Protein AF-A0A0M3JJQ9-F1 (afdb_monomer_lite)

Sequence (90 aa):
MLRCITLVILRTGLHWAARRGHVNIVNLLLQAGFDPDLKAKDGKTAMDVALDQSVKELIQQFQKTSDLRFSSDNTTMLTLDANSSLSIGD

Structure (mmCIF, N/CA/C/O backbone):
data_AF-A0A0M3JJQ9-F1
#
_entry.id   AF-A0A0M3JJQ9-F1
#
loop_
_atom_site.group_PDB
_atom_site.id
_atom_site.type_symbol
_atom_site.label_atom_id
_atom_site.label_alt_id
_atom_site.label_comp_id
_atom_site.label_asym_id
_atom_site.label_entity_id
_atom_site.label_seq_id
_atom_site.pdbx_PDB_ins_code
_atom_site.Cartn_x
_atom_site.Cartn_y
_atom_site.Cartn_z
_atom_site.occupancy
_atom_site.B_iso_or_equiv
_atom_site.auth_seq_id
_atom_site.auth_comp_id
_atom_site.auth_asym_id
_atom_site.auth_atom_id
_atom_site.pdbx_PDB_model_num
ATOM 1 N N . MET A 1 1 ? -13.839 12.485 -18.443 1.00 46.41 1 MET A N 1
ATOM 2 C CA . MET A 1 1 ? -13.128 11.503 -19.298 1.00 46.41 1 MET A CA 1
ATOM 3 C C . MET A 1 1 ? -11.636 11.320 -18.977 1.00 46.41 1 MET A C 1
ATOM 5 O O . MET A 1 1 ? -11.109 10.268 -19.297 1.00 46.41 1 MET A O 1
ATOM 9 N N . LEU A 1 2 ? -10.954 12.244 -18.280 1.00 44.84 2 LEU A N 1
ATOM 10 C CA . LEU A 1 2 ? -9.534 12.092 -17.884 1.00 44.84 2 LEU A CA 1
ATOM 11 C C . LEU A 1 2 ? -9.265 11.077 -16.750 1.00 44.84 2 LEU A C 1
ATOM 13 O O . LEU A 1 2 ? -8.114 10.810 -16.428 1.00 44.84 2 LEU A O 1
ATOM 17 N N . ARG A 1 3 ? -10.304 10.484 -16.144 1.00 51.34 3 ARG A N 1
ATOM 18 C CA . ARG A 1 3 ? -10.151 9.600 -14.975 1.00 51.34 3 ARG A CA 1
ATOM 19 C C . ARG A 1 3 ? -9.740 8.164 -15.323 1.00 51.34 3 ARG A C 1
ATOM 21 O O . ARG A 1 3 ? -9.299 7.453 -14.436 1.00 51.34 3 ARG A O 1
ATOM 28 N N . CYS A 1 4 ? -9.848 7.737 -16.586 1.00 49.03 4 CYS A N 1
ATOM 29 C CA . CYS A 1 4 ? -9.633 6.336 -16.982 1.00 49.03 4 CYS A CA 1
ATOM 30 C C . CYS A 1 4 ? -8.206 6.036 -17.477 1.00 49.03 4 CYS A C 1
ATOM 32 O O . CYS A 1 4 ? -7.693 4.954 -17.206 1.00 49.03 4 CYS A O 1
ATOM 34 N N . ILE A 1 5 ? -7.535 6.986 -18.144 1.00 52.91 5 ILE A N 1
ATOM 35 C CA . ILE A 1 5 ? -6.154 6.790 -18.633 1.00 52.91 5 ILE A CA 1
ATOM 36 C C . ILE A 1 5 ? -5.155 6.779 -17.467 1.00 52.91 5 ILE A C 1
ATOM 38 O O . ILE A 1 5 ? -4.284 5.911 -17.413 1.00 52.91 5 ILE A O 1
ATOM 42 N N . THR A 1 6 ? -5.335 7.653 -16.471 1.00 55.56 6 THR A N 1
ATOM 43 C CA . THR A 1 6 ? -4.492 7.669 -15.263 1.00 55.56 6 THR A CA 1
ATOM 44 C C . THR A 1 6 ? -4.705 6.429 -14.383 1.00 55.56 6 THR A C 1
ATOM 46 O O . THR A 1 6 ? -3.816 6.023 -13.640 1.00 55.56 6 THR A O 1
ATOM 49 N N . LEU A 1 7 ? -5.865 5.775 -14.488 1.00 62.22 7 LEU A N 1
ATOM 50 C CA . LEU A 1 7 ? -6.233 4.639 -13.641 1.00 62.22 7 LEU A CA 1
ATOM 51 C C . LEU A 1 7 ? -5.430 3.374 -13.973 1.00 62.22 7 LEU A C 1
ATOM 53 O O . LEU A 1 7 ? -5.128 2.588 -13.079 1.00 62.22 7 LEU A O 1
ATOM 57 N N . VAL A 1 8 ? -5.040 3.191 -15.241 1.00 60.44 8 VAL A N 1
ATOM 58 C CA . VAL A 1 8 ? -4.215 2.047 -15.668 1.00 60.44 8 VAL A CA 1
ATOM 59 C C . VAL A 1 8 ? -2.782 2.186 -15.156 1.00 60.44 8 VAL A C 1
ATOM 61 O O . VAL A 1 8 ? -2.246 1.234 -14.593 1.00 60.44 8 VAL A O 1
ATOM 64 N N . ILE A 1 9 ? -2.177 3.370 -15.296 1.00 66.06 9 ILE A N 1
ATOM 65 C CA . ILE A 1 9 ? -0.799 3.611 -14.843 1.00 66.06 9 ILE A CA 1
ATOM 66 C C . ILE A 1 9 ? -0.684 3.587 -13.313 1.00 66.06 9 ILE A C 1
ATOM 68 O O . ILE A 1 9 ? 0.254 2.994 -12.783 1.00 66.06 9 ILE A O 1
ATOM 72 N N . LEU A 1 10 ? -1.660 4.154 -12.593 1.00 65.75 10 LEU A N 1
ATOM 73 C CA . LEU A 1 10 ? -1.642 4.203 -11.128 1.00 65.75 10 LEU A CA 1
ATOM 74 C C . LEU A 1 10 ? -1.942 2.843 -10.503 1.00 65.75 10 LEU A C 1
ATOM 76 O O . LEU A 1 10 ? -1.325 2.494 -9.501 1.00 65.75 10 LEU A O 1
ATOM 80 N N . ARG A 1 11 ? -2.790 2.022 -11.136 1.00 70.69 11 ARG A N 1
ATOM 81 C CA . ARG A 1 11 ? -2.994 0.632 -10.717 1.00 70.69 11 ARG A CA 1
ATOM 82 C C . ARG A 1 11 ? -1.696 -0.154 -10.769 1.00 70.69 11 ARG A C 1
ATOM 84 O O . ARG A 1 11 ? -1.318 -0.775 -9.782 1.00 70.69 11 ARG A O 1
ATOM 91 N N . THR A 1 12 ? -0.992 -0.108 -11.896 1.00 74.00 12 THR A N 1
ATOM 92 C CA . THR A 1 12 ? 0.321 -0.746 -12.014 1.00 74.00 12 THR A CA 1
ATOM 93 C C . THR A 1 12 ? 1.300 -0.158 -10.990 1.00 74.00 12 THR A C 1
ATOM 95 O O . THR A 1 12 ? 1.999 -0.920 -10.328 1.00 74.00 12 THR A O 1
ATOM 98 N N . GLY A 1 13 ? 1.285 1.161 -10.767 1.00 78.56 13 GLY A N 1
ATOM 99 C CA . GLY A 1 13 ? 2.081 1.830 -9.732 1.00 78.56 13 GLY A CA 1
ATOM 100 C C . GLY A 1 13 ? 1.845 1.296 -8.314 1.00 78.56 13 GLY A C 1
ATOM 101 O O . GLY A 1 13 ? 2.813 0.999 -7.616 1.00 78.56 13 GLY A O 1
ATOM 102 N N . LEU A 1 14 ? 0.585 1.088 -7.913 1.00 80.25 14 LEU A N 1
ATOM 103 C CA . LEU A 1 14 ? 0.229 0.538 -6.600 1.00 80.25 14 LEU A CA 1
ATOM 104 C C . LEU A 1 14 ? 0.771 -0.886 -6.413 1.00 80.25 14 LEU A C 1
ATOM 106 O O . LEU A 1 14 ? 1.309 -1.202 -5.358 1.00 80.25 14 LEU A O 1
ATOM 110 N N . HIS A 1 15 ? 0.711 -1.718 -7.457 1.00 81.94 15 HIS A N 1
ATOM 111 C CA . HIS A 1 15 ? 1.251 -3.082 -7.425 1.00 81.94 15 HIS A CA 1
ATOM 112 C C . HIS A 1 15 ? 2.776 -3.090 -7.271 1.00 81.94 15 HIS A C 1
ATOM 114 O O . HIS A 1 15 ? 3.319 -3.876 -6.497 1.00 81.94 15 HIS A O 1
ATOM 120 N N . TRP A 1 16 ? 3.483 -2.202 -7.977 1.00 83.06 16 TRP A N 1
ATOM 121 C CA . TRP A 1 16 ? 4.936 -2.072 -7.840 1.00 83.06 16 TRP A CA 1
ATOM 122 C C . TRP A 1 16 ? 5.346 -1.537 -6.470 1.00 83.06 16 TRP A C 1
ATOM 124 O O . TRP A 1 16 ? 6.300 -2.050 -5.886 1.00 83.06 16 TRP A O 1
ATOM 134 N N . ALA A 1 17 ? 4.630 -0.540 -5.949 1.00 84.69 17 ALA A N 1
ATOM 135 C CA . ALA A 1 17 ? 4.865 -0.005 -4.613 1.00 84.69 17 ALA A CA 1
ATOM 136 C C . ALA A 1 17 ? 4.620 -1.071 -3.538 1.00 84.69 17 ALA A C 1
ATOM 138 O O . ALA A 1 17 ? 5.439 -1.223 -2.633 1.00 84.69 17 ALA A O 1
ATOM 139 N N . ALA A 1 18 ? 3.553 -1.861 -3.690 1.00 84.88 18 ALA A N 1
ATOM 140 C CA . ALA A 1 18 ? 3.224 -2.944 -2.778 1.00 84.88 18 ALA A CA 1
ATOM 141 C C . ALA A 1 18 ? 4.248 -4.085 -2.820 1.00 84.88 18 ALA A C 1
ATOM 143 O O . ALA A 1 18 ? 4.700 -4.553 -1.778 1.00 84.88 18 ALA A O 1
ATOM 144 N N . ARG A 1 19 ? 4.694 -4.474 -4.020 1.00 83.31 19 ARG A N 1
ATOM 145 C CA . ARG A 1 19 ? 5.748 -5.481 -4.208 1.00 83.31 19 ARG A CA 1
ATOM 146 C C . ARG A 1 19 ? 7.094 -5.060 -3.612 1.00 83.31 19 ARG A C 1
ATOM 148 O O . ARG A 1 19 ? 7.875 -5.921 -3.225 1.00 83.31 19 ARG A O 1
ATOM 155 N N . ARG A 1 20 ? 7.388 -3.756 -3.588 1.00 85.38 20 ARG A N 1
ATOM 156 C CA . ARG A 1 20 ? 8.636 -3.191 -3.042 1.00 85.38 20 ARG A CA 1
ATOM 157 C C . ARG A 1 20 ? 8.557 -2.816 -1.557 1.00 85.38 20 ARG A C 1
ATOM 159 O O . ARG A 1 20 ? 9.551 -2.323 -1.032 1.00 85.38 20 ARG A O 1
ATOM 166 N N . GLY A 1 21 ? 7.398 -2.957 -0.914 1.00 82.81 21 GLY A N 1
ATOM 167 C CA . GLY A 1 21 ? 7.233 -2.568 0.490 1.00 82.81 21 GLY A CA 1
ATOM 168 C C . GLY A 1 21 ? 7.175 -1.064 0.735 1.00 82.81 21 GLY A C 1
ATOM 169 O O . GLY A 1 21 ? 7.417 -0.597 1.845 1.00 82.81 21 GLY A O 1
ATOM 170 N N . HIS A 1 22 ? 6.893 -0.258 -0.289 1.00 87.56 22 HIS A N 1
ATOM 171 C CA . HIS A 1 22 ? 6.908 1.199 -0.171 1.00 87.56 22 HIS A CA 1
ATOM 172 C C . HIS A 1 22 ? 5.600 1.732 0.421 1.00 87.56 22 HIS A C 1
ATOM 174 O O . HIS A 1 22 ? 4.775 2.320 -0.279 1.00 87.56 22 HIS A O 1
ATOM 180 N N . VAL A 1 23 ? 5.444 1.559 1.735 1.00 84.12 23 VAL A N 1
ATOM 181 C CA . VAL A 1 23 ? 4.258 1.953 2.516 1.00 84.12 23 VAL A CA 1
ATOM 182 C C . VAL A 1 23 ? 3.858 3.412 2.270 1.00 84.12 23 VAL A C 1
ATOM 184 O O . VAL A 1 23 ? 2.686 3.690 2.033 1.00 84.12 23 VAL A O 1
ATOM 187 N N . ASN A 1 24 ? 4.816 4.344 2.241 1.00 85.81 24 ASN A N 1
ATOM 188 C CA . ASN A 1 24 ? 4.529 5.768 2.029 1.00 85.81 24 ASN A CA 1
ATOM 189 C C . ASN A 1 24 ? 3.891 6.041 0.661 1.00 85.81 24 ASN A C 1
ATOM 191 O O . ASN A 1 24 ? 2.963 6.840 0.562 1.00 85.81 24 ASN A O 1
ATOM 195 N N . ILE A 1 25 ? 4.371 5.364 -0.386 1.00 84.38 25 ILE A N 1
ATOM 196 C CA . ILE A 1 25 ? 3.829 5.501 -1.742 1.00 84.38 25 ILE A CA 1
ATOM 197 C C . ILE A 1 25 ? 2.423 4.903 -1.783 1.00 84.38 25 ILE A C 1
ATOM 199 O O . ILE A 1 25 ? 1.500 5.545 -2.272 1.00 84.38 25 ILE A O 1
ATOM 203 N N . VAL A 1 26 ? 2.239 3.710 -1.211 1.00 83.06 26 VAL A N 1
ATOM 204 C CA . VAL A 1 26 ? 0.926 3.054 -1.119 1.00 83.06 26 VAL A CA 1
ATOM 205 C C . VAL A 1 26 ? -0.085 3.949 -0.390 1.00 83.06 26 VAL A C 1
ATOM 207 O O . VAL A 1 26 ? -1.192 4.136 -0.885 1.00 83.06 26 VAL A O 1
ATOM 210 N N . ASN A 1 27 ? 0.309 4.572 0.723 1.00 83.69 27 ASN A N 1
ATOM 211 C CA . ASN A 1 27 ? -0.536 5.495 1.482 1.00 83.69 27 ASN A CA 1
ATOM 212 C C . ASN A 1 27 ? -0.945 6.719 0.644 1.00 83.69 27 ASN A C 1
ATOM 214 O O . ASN A 1 27 ? -2.121 7.066 0.590 1.00 83.69 27 ASN A O 1
ATOM 218 N N . LEU A 1 28 ? 0.000 7.327 -0.082 1.00 84.12 28 LEU A N 1
ATOM 219 C CA . LEU A 1 28 ? -0.284 8.478 -0.944 1.00 84.12 28 LEU A CA 1
ATOM 220 C C . LEU A 1 28 ? -1.284 8.131 -2.062 1.00 84.12 28 LEU A C 1
ATOM 222 O O . LEU A 1 28 ? -2.167 8.924 -2.383 1.00 84.12 28 LEU A O 1
ATOM 226 N N . LEU A 1 29 ? -1.164 6.931 -2.642 1.00 80.12 29 LEU A N 1
ATOM 227 C CA . LEU A 1 29 ? -2.082 6.449 -3.675 1.00 80.12 29 LEU A C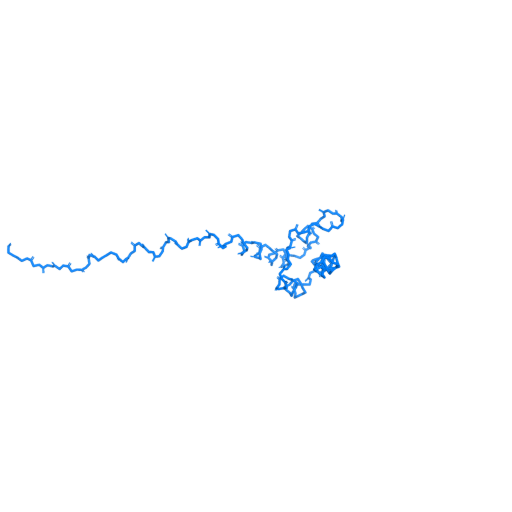A 1
ATOM 228 C C . LEU A 1 29 ? -3.476 6.165 -3.104 1.00 80.12 29 LEU A C 1
ATOM 230 O O . LEU A 1 29 ? -4.470 6.516 -3.732 1.00 80.12 29 LEU A O 1
ATOM 234 N N . LEU A 1 30 ? -3.569 5.574 -1.914 1.00 80.00 30 LEU A N 1
ATOM 235 C CA . LEU A 1 30 ? -4.855 5.308 -1.264 1.00 80.00 30 LEU A CA 1
ATOM 236 C C . LEU A 1 30 ? -5.563 6.600 -0.843 1.00 80.00 30 LEU A C 1
ATOM 238 O O . LEU A 1 30 ? -6.765 6.735 -1.062 1.00 80.00 30 LEU A O 1
ATOM 242 N N . GLN A 1 31 ? -4.821 7.593 -0.345 1.00 78.81 31 GLN A N 1
ATOM 243 C CA . GLN A 1 31 ? -5.358 8.931 -0.064 1.00 78.81 31 GLN A CA 1
ATOM 244 C C . GLN A 1 31 ? -5.891 9.636 -1.315 1.00 78.81 31 GLN A C 1
ATOM 246 O O . GLN A 1 31 ? -6.833 10.419 -1.225 1.00 78.81 31 GLN A O 1
ATOM 251 N N . ALA A 1 32 ? -5.342 9.331 -2.493 1.00 78.56 32 ALA A N 1
ATOM 252 C CA . ALA A 1 32 ? -5.864 9.833 -3.761 1.00 78.56 32 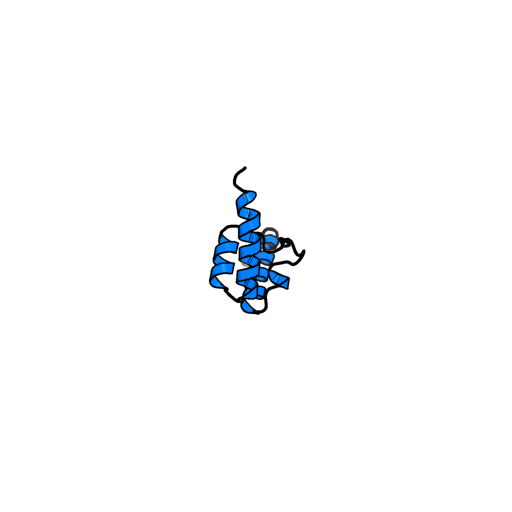ALA A CA 1
ATOM 253 C C . ALA A 1 32 ? -7.200 9.175 -4.183 1.00 78.56 32 ALA A C 1
ATOM 255 O O . ALA A 1 32 ? -7.729 9.507 -5.245 1.00 78.56 32 ALA A O 1
ATOM 256 N N . GLY A 1 33 ? -7.764 8.274 -3.367 1.00 72.75 33 GLY A N 1
ATOM 257 C CA . GLY A 1 33 ? -9.051 7.620 -3.612 1.00 72.75 33 GLY A CA 1
ATOM 258 C C . GLY A 1 33 ? -8.954 6.428 -4.561 1.00 72.75 33 GLY A C 1
ATOM 259 O O . GLY A 1 33 ? -9.884 6.175 -5.324 1.00 72.75 33 GLY A O 1
ATOM 260 N N . PHE A 1 34 ? -7.813 5.734 -4.567 1.00 72.00 34 PHE A N 1
ATOM 261 C CA . PHE A 1 34 ? -7.634 4.518 -5.356 1.00 72.00 34 PHE A CA 1
ATOM 262 C C . PHE A 1 34 ? -8.172 3.300 -4.622 1.00 72.00 34 PHE A C 1
ATOM 264 O O . PHE A 1 34 ? -7.802 3.045 -3.480 1.00 72.00 34 PHE A O 1
ATOM 271 N N . ASP A 1 35 ? -8.971 2.503 -5.324 1.00 74.50 35 ASP A N 1
ATOM 272 C CA . ASP A 1 35 ? -9.456 1.228 -4.812 1.00 74.50 35 ASP A CA 1
ATOM 273 C C . ASP A 1 35 ? -8.323 0.180 -4.834 1.00 74.50 35 ASP A C 1
ATOM 275 O O . ASP A 1 35 ? -7.807 -0.146 -5.912 1.00 74.50 35 ASP A O 1
ATOM 279 N N . PRO A 1 36 ? -7.918 -0.384 -3.682 1.00 72.94 36 PRO A N 1
ATOM 280 C CA . PRO A 1 36 ? -6.861 -1.395 -3.630 1.00 72.94 36 PRO A CA 1
ATOM 281 C C . PRO A 1 36 ? -7.281 -2.770 -4.173 1.00 72.94 36 PRO A C 1
ATOM 283 O O . PRO A 1 36 ? -6.420 -3.578 -4.523 1.00 72.94 36 PRO A O 1
ATOM 286 N N . ASP A 1 37 ? -8.588 -3.025 -4.277 1.00 74.38 37 ASP A N 1
ATOM 287 C CA . ASP A 1 37 ? -9.166 -4.289 -4.767 1.00 74.38 37 ASP A CA 1
ATOM 288 C C . ASP A 1 37 ? -9.064 -4.440 -6.302 1.00 74.38 37 ASP A C 1
ATOM 290 O O . ASP A 1 37 ? -9.354 -5.469 -6.915 1.00 74.38 37 ASP A O 1
ATOM 294 N N . LEU A 1 38 ? -8.612 -3.381 -6.967 1.00 73.25 38 LEU A N 1
ATOM 295 C CA . LEU A 1 38 ? -8.494 -3.311 -8.409 1.00 73.25 38 LEU A CA 1
ATOM 296 C C . LEU A 1 38 ? -7.397 -4.238 -8.948 1.00 73.25 38 LEU A C 1
ATOM 298 O O . LEU A 1 38 ? -6.204 -3.946 -8.871 1.00 73.25 38 LEU A O 1
ATOM 302 N N . LYS A 1 39 ? -7.818 -5.309 -9.625 1.00 78.25 39 LYS A N 1
ATOM 303 C CA . LYS A 1 39 ? -6.925 -6.275 -10.285 1.00 78.25 39 LYS A CA 1
ATOM 304 C C . LYS A 1 39 ? -6.076 -5.636 -11.388 1.00 78.25 39 LYS A C 1
ATOM 306 O O . LYS A 1 39 ? -6.619 -4.968 -12.273 1.00 78.25 39 LYS A O 1
ATOM 311 N N . ALA A 1 40 ? -4.758 -5.828 -11.358 1.00 75.12 40 ALA A N 1
ATOM 312 C CA . ALA A 1 40 ? -3.846 -5.475 -12.446 1.00 75.12 40 ALA A CA 1
ATOM 313 C C . ALA A 1 40 ? -4.142 -6.269 -13.731 1.00 75.12 40 ALA A C 1
ATOM 315 O O . ALA A 1 40 ? -4.978 -7.171 -13.752 1.00 75.12 40 ALA A O 1
ATOM 316 N N . LYS A 1 41 ? -3.415 -5.954 -14.815 1.00 72.00 41 LYS A N 1
ATOM 317 C CA . LYS A 1 41 ? -3.494 -6.703 -16.084 1.00 72.00 41 LYS A CA 1
ATOM 318 C C . LYS A 1 41 ? -3.217 -8.201 -15.910 1.00 72.00 41 LYS A C 1
ATOM 320 O O . LYS A 1 41 ? -3.772 -9.000 -16.650 1.00 72.00 41 LYS A O 1
ATOM 325 N N . ASP A 1 42 ? -2.428 -8.564 -14.902 1.00 72.31 42 ASP A N 1
ATOM 326 C CA . ASP A 1 42 ? -2.109 -9.951 -14.552 1.00 72.31 42 ASP A CA 1
ATOM 327 C C . ASP A 1 42 ? -3.197 -10.639 -13.703 1.00 72.31 42 ASP A C 1
ATOM 329 O O . ASP A 1 42 ? -2.999 -11.752 -13.224 1.00 72.31 42 ASP A O 1
ATOM 333 N N . GLY A 1 43 ? -4.326 -9.971 -13.440 1.00 79.44 43 GLY A N 1
ATOM 334 C C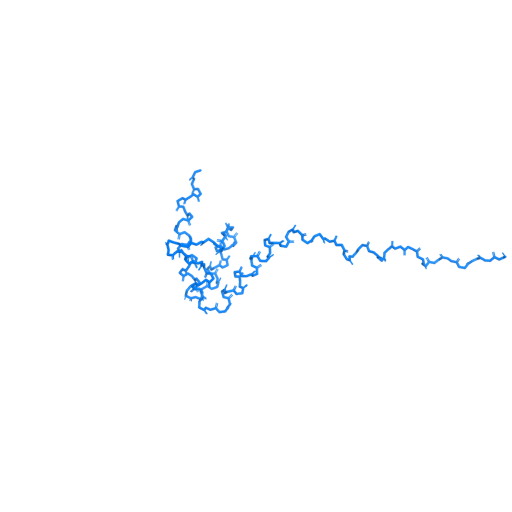A . GLY A 1 43 ? -5.432 -10.498 -12.631 1.00 79.44 43 GLY A CA 1
ATOM 335 C C . GLY A 1 43 ? -5.190 -10.507 -11.116 1.00 79.44 43 GLY A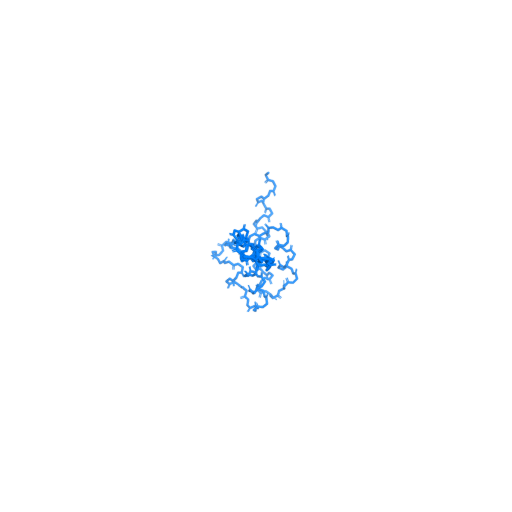 C 1
ATOM 336 O O . GLY A 1 43 ? -6.100 -10.854 -10.368 1.00 79.44 43 GLY A O 1
ATOM 337 N N . LYS A 1 44 ? -4.000 -10.101 -10.663 1.00 81.50 44 LYS A N 1
ATOM 338 C CA . LYS A 1 44 ? -3.613 -9.996 -9.246 1.00 81.50 44 LYS A CA 1
ATOM 339 C C . LYS A 1 44 ? -4.021 -8.651 -8.657 1.00 81.50 44 LYS A C 1
ATOM 341 O O . LYS A 1 44 ? -4.043 -7.669 -9.394 1.00 81.50 44 LYS A O 1
ATOM 346 N N . THR A 1 45 ? -4.323 -8.601 -7.364 1.00 83.12 45 THR A N 1
ATOM 347 C C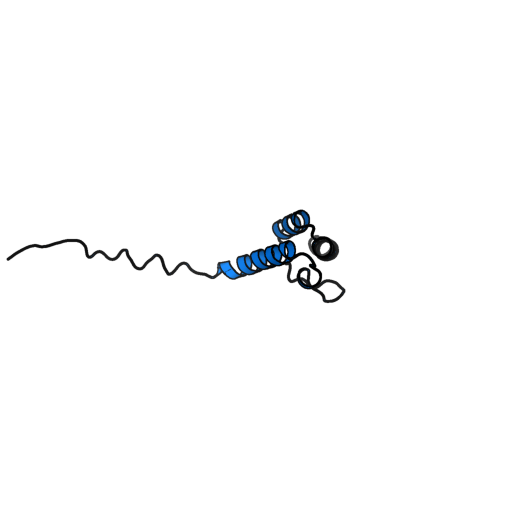A . THR A 1 45 ? -4.566 -7.355 -6.616 1.00 83.12 45 THR A CA 1
ATOM 348 C C . THR A 1 45 ? -3.280 -6.813 -5.985 1.00 83.12 45 THR A C 1
ATOM 350 O O . THR A 1 45 ? -2.263 -7.511 -5.910 1.00 83.12 45 THR A O 1
ATOM 353 N N . ALA A 1 46 ? -3.314 -5.567 -5.495 1.00 80.12 46 ALA A N 1
ATOM 354 C CA . ALA A 1 46 ? -2.183 -4.977 -4.778 1.00 80.12 46 ALA A CA 1
ATOM 355 C C . ALA A 1 46 ? -1.826 -5.786 -3.515 1.00 80.12 46 ALA A C 1
ATOM 357 O O . ALA A 1 46 ? -0.652 -5.893 -3.167 1.00 80.12 46 ALA A O 1
ATOM 358 N N . MET A 1 47 ? -2.829 -6.409 -2.887 1.00 82.31 47 MET A N 1
ATOM 359 C CA . MET A 1 47 ? -2.667 -7.314 -1.750 1.00 82.31 47 MET A CA 1
ATOM 360 C C . MET A 1 47 ? -1.937 -8.612 -2.136 1.00 82.31 47 MET A C 1
ATOM 362 O O . MET A 1 47 ? -1.054 -9.055 -1.405 1.00 82.31 47 MET A O 1
ATOM 366 N N . ASP A 1 48 ? -2.251 -9.193 -3.302 1.00 84.25 48 ASP A N 1
ATOM 367 C CA . ASP A 1 48 ? -1.624 -10.435 -3.787 1.00 84.25 48 ASP A CA 1
ATOM 368 C C . ASP A 1 48 ? -0.131 -10.269 -4.104 1.00 84.25 48 ASP A C 1
ATOM 370 O O . ASP A 1 48 ? 0.646 -11.219 -4.002 1.00 84.25 48 ASP A O 1
ATOM 374 N N . VAL A 1 49 ? 0.279 -9.075 -4.544 1.00 84.56 49 VAL A N 1
ATOM 375 C CA . VAL A 1 49 ? 1.682 -8.778 -4.884 1.00 84.56 49 VAL A CA 1
ATOM 376 C C . VAL A 1 49 ? 2.468 -8.172 -3.725 1.00 84.56 49 VAL A C 1
ATOM 378 O O . VAL A 1 49 ? 3.694 -8.090 -3.817 1.00 84.56 49 VAL A O 1
ATOM 381 N N . ALA A 1 50 ? 1.790 -7.738 -2.660 1.00 83.50 50 ALA A N 1
ATOM 382 C CA . ALA A 1 50 ? 2.433 -7.222 -1.464 1.00 83.50 50 ALA A CA 1
ATOM 383 C C . ALA A 1 50 ? 3.230 -8.341 -0.784 1.00 83.50 50 ALA A C 1
ATOM 385 O O . ALA A 1 50 ? 2.683 -9.379 -0.406 1.00 83.50 50 ALA A O 1
ATOM 386 N N . LEU A 1 51 ? 4.533 -8.128 -0.614 1.00 81.19 51 LEU A N 1
ATOM 387 C CA . LEU A 1 51 ? 5.384 -9.032 0.163 1.00 81.19 51 LEU A CA 1
ATOM 388 C C . LEU A 1 51 ? 5.424 -8.594 1.628 1.00 81.19 51 LEU A C 1
ATOM 390 O O . LEU A 1 51 ? 5.346 -9.432 2.524 1.00 81.19 51 LEU A O 1
ATOM 394 N N . ASP A 1 52 ? 5.452 -7.283 1.856 1.00 86.25 52 ASP A N 1
ATOM 395 C CA . ASP A 1 52 ? 5.520 -6.687 3.182 1.00 86.25 52 ASP A CA 1
ATOM 396 C C . ASP A 1 52 ? 4.181 -6.700 3.913 1.00 86.25 52 ASP A C 1
ATOM 398 O O . ASP A 1 52 ? 3.151 -6.250 3.402 1.00 86.25 52 ASP A O 1
ATOM 402 N N . GLN A 1 53 ? 4.228 -7.147 5.166 1.00 83.31 53 GLN A N 1
ATOM 403 C CA . GLN A 1 53 ? 3.075 -7.187 6.058 1.00 83.31 53 GLN A CA 1
ATOM 404 C C . GLN A 1 53 ? 2.498 -5.785 6.309 1.00 83.31 53 GLN A C 1
ATOM 406 O O . GLN A 1 53 ? 1.285 -5.604 6.257 1.00 83.31 53 GLN A O 1
ATOM 411 N N . SER A 1 54 ? 3.354 -4.769 6.457 1.00 85.56 54 SER A N 1
ATOM 412 C CA . SER A 1 54 ? 2.932 -3.380 6.676 1.00 85.56 54 SER A CA 1
ATOM 413 C C . SER A 1 54 ? 2.098 -2.822 5.520 1.00 85.56 54 SER A C 1
ATOM 415 O O . SER A 1 54 ? 1.167 -2.051 5.734 1.00 85.56 54 SER A O 1
ATOM 417 N N . VAL A 1 55 ? 2.411 -3.214 4.279 1.00 84.25 55 VAL A N 1
ATOM 418 C CA . VAL A 1 55 ? 1.620 -2.815 3.107 1.00 84.25 55 VAL A CA 1
ATOM 419 C C . VAL A 1 55 ? 0.266 -3.522 3.109 1.00 84.25 55 VAL A C 1
ATOM 421 O O . VAL A 1 55 ? -0.749 -2.885 2.826 1.00 84.25 55 VAL A O 1
ATOM 424 N N . LYS A 1 56 ? 0.240 -4.820 3.435 1.00 85.44 56 LYS A N 1
ATOM 425 C CA . LYS A 1 56 ? -0.999 -5.607 3.510 1.00 85.44 56 LYS A CA 1
ATOM 426 C C . LYS A 1 56 ? -1.957 -5.039 4.546 1.00 85.44 56 LYS A C 1
ATOM 428 O O . LYS A 1 56 ? -3.122 -4.808 4.239 1.00 85.44 56 LYS A O 1
ATOM 433 N N . GLU A 1 57 ? -1.453 -4.757 5.743 1.00 85.44 57 GLU A N 1
ATOM 434 C CA . GLU A 1 57 ? -2.233 -4.162 6.829 1.00 85.44 57 GLU A CA 1
ATOM 435 C C . GLU A 1 57 ? -2.804 -2.802 6.435 1.00 85.44 57 GLU A C 1
ATOM 437 O O . GLU A 1 57 ? -3.977 -2.536 6.683 1.00 85.44 57 GLU A O 1
ATOM 442 N N . LEU A 1 58 ? -2.016 -1.965 5.755 1.00 83.88 58 LEU A N 1
ATOM 443 C CA . LEU A 1 58 ? -2.466 -0.653 5.302 1.00 83.88 58 LEU A CA 1
ATOM 444 C C . LEU A 1 58 ? -3.600 -0.776 4.271 1.00 83.88 58 LEU A C 1
ATOM 446 O O . LEU A 1 58 ? -4.632 -0.119 4.402 1.00 83.88 58 LEU A O 1
ATOM 450 N N . ILE A 1 59 ? -3.451 -1.664 3.286 1.00 82.00 59 ILE A N 1
ATOM 451 C CA . ILE A 1 59 ? -4.503 -1.950 2.301 1.00 82.00 59 ILE A CA 1
ATOM 452 C C . ILE A 1 59 ? -5.774 -2.469 2.994 1.00 82.00 59 ILE A C 1
ATOM 454 O O . ILE A 1 59 ? -6.874 -1.996 2.704 1.00 82.00 59 ILE A O 1
ATOM 458 N N . GLN A 1 60 ? -5.625 -3.393 3.944 1.00 82.62 60 GLN A N 1
ATOM 459 C CA . GLN A 1 60 ? -6.739 -3.981 4.687 1.00 82.62 60 GLN A CA 1
ATOM 460 C C . GLN A 1 60 ? -7.468 -2.953 5.561 1.00 82.62 60 GLN A C 1
ATOM 462 O O . GLN A 1 60 ? -8.697 -2.963 5.633 1.00 82.62 60 GLN A O 1
ATOM 467 N N . GLN A 1 61 ? -6.734 -2.047 6.211 1.00 81.06 61 GLN A N 1
ATOM 468 C CA . GLN A 1 61 ? -7.312 -0.958 7.001 1.00 81.06 61 GLN A CA 1
ATOM 469 C C . GLN A 1 61 ? -8.132 -0.005 6.133 1.00 81.06 61 GLN A C 1
ATOM 471 O O . GLN A 1 61 ? -9.241 0.372 6.518 1.00 81.06 61 GLN A O 1
ATOM 476 N N . PHE A 1 62 ? -7.623 0.359 4.955 1.00 76.75 62 PHE A N 1
ATOM 477 C CA . PHE A 1 62 ? -8.358 1.203 4.013 1.00 76.75 62 PHE A CA 1
ATOM 478 C C . PHE A 1 62 ? -9.627 0.519 3.497 1.00 76.75 62 PHE A C 1
ATOM 480 O O . PHE A 1 62 ? -10.684 1.148 3.464 1.00 76.75 62 PHE A O 1
ATOM 487 N N . GLN A 1 63 ? -9.551 -0.774 3.173 1.00 76.19 63 GLN A N 1
ATOM 488 C CA . GLN A 1 63 ? -10.709 -1.557 2.745 1.00 76.19 63 GLN A CA 1
ATOM 489 C C . GLN A 1 63 ? -11.776 -1.608 3.841 1.00 76.19 63 GLN A C 1
ATOM 491 O O . GLN A 1 63 ? -12.905 -1.177 3.625 1.00 76.19 63 GLN A O 1
ATOM 496 N N . LYS A 1 64 ? -11.387 -1.970 5.067 1.00 69.88 64 LYS A N 1
ATOM 497 C CA . LYS A 1 64 ? -12.301 -1.989 6.213 1.00 69.88 64 LYS A CA 1
ATOM 498 C C . LYS A 1 64 ? -12.931 -0.618 6.472 1.00 69.88 64 LYS A C 1
ATOM 500 O O . LYS A 1 64 ? -14.111 -0.537 6.780 1.00 69.88 64 LYS A O 1
ATOM 505 N N . THR A 1 65 ? -12.173 0.466 6.320 1.00 64.56 65 THR A N 1
ATOM 506 C CA . THR A 1 65 ? -12.694 1.835 6.482 1.00 64.56 65 THR A CA 1
ATOM 507 C C . THR A 1 65 ? -13.776 2.166 5.450 1.00 64.56 65 THR A C 1
ATOM 509 O O . THR A 1 65 ? -14.735 2.861 5.781 1.00 64.56 65 THR A O 1
ATOM 512 N N . SER A 1 66 ? -13.672 1.638 4.225 1.00 60.19 66 SER A N 1
ATOM 513 C CA . SER A 1 66 ? -14.716 1.799 3.206 1.00 60.19 66 SER A CA 1
ATOM 514 C C . SER A 1 66 ? -16.013 1.057 3.561 1.00 60.19 66 SER A C 1
ATOM 516 O O . SER A 1 66 ? -17.098 1.600 3.347 1.00 60.19 66 SER A O 1
ATOM 518 N N . ASP A 1 67 ? -15.908 -0.110 4.206 1.00 56.69 67 ASP A N 1
ATOM 519 C CA . ASP A 1 67 ? -17.051 -0.891 4.700 1.00 56.69 67 ASP A CA 1
ATOM 520 C C . ASP A 1 67 ? -17.665 -0.307 5.990 1.00 56.69 67 ASP A C 1
ATOM 522 O O . ASP A 1 67 ? -18.863 -0.436 6.246 1.00 56.69 67 ASP A O 1
ATOM 526 N N . LEU A 1 68 ? -16.868 0.390 6.808 1.00 52.53 68 LEU A N 1
ATOM 527 C CA . LEU A 1 68 ? -17.294 0.928 8.107 1.00 52.53 68 LEU A CA 1
ATOM 528 C C . LEU A 1 68 ? -18.226 2.141 8.024 1.00 52.53 68 LEU A C 1
ATOM 530 O O . LEU A 1 68 ? -18.757 2.564 9.050 1.00 52.53 68 LEU A O 1
ATOM 534 N N . ARG A 1 69 ? -18.522 2.664 6.830 1.00 51.78 69 ARG A N 1
ATOM 535 C CA . ARG A 1 69 ? -19.519 3.735 6.674 1.00 51.78 69 ARG A CA 1
ATOM 536 C C . ARG A 1 69 ? -20.964 3.271 6.942 1.00 51.78 69 ARG A C 1
ATOM 538 O O . ARG A 1 69 ? -21.871 4.095 6.889 1.00 51.78 69 ARG A O 1
ATOM 545 N N . PHE A 1 70 ? -21.173 1.986 7.251 1.00 58.88 70 PHE A N 1
ATOM 546 C CA . PHE A 1 70 ? -22.466 1.427 7.660 1.00 58.88 70 PHE A CA 1
ATOM 547 C C . PHE A 1 70 ? -22.528 0.849 9.079 1.00 58.88 70 PHE A C 1
ATOM 549 O O . PHE A 1 70 ? -23.573 0.314 9.450 1.00 58.88 70 PHE A O 1
ATOM 556 N N . SER A 1 71 ? -21.494 0.995 9.917 1.00 52.38 71 SER A N 1
ATOM 557 C CA . SER A 1 71 ? -21.700 0.738 11.347 1.00 52.38 71 SER A CA 1
ATOM 558 C C . SER A 1 71 ? -22.342 1.970 11.970 1.00 52.38 71 SER A C 1
ATOM 560 O O . SER A 1 71 ? -21.667 2.811 12.553 1.00 52.38 71 SER A O 1
ATOM 562 N N . SER A 1 72 ? -23.659 2.065 11.774 1.00 55.81 72 SER A N 1
ATOM 563 C CA . SER A 1 72 ? -24.560 2.891 12.566 1.00 55.81 72 SER A CA 1
ATOM 564 C C . SER A 1 72 ? -24.134 2.822 14.023 1.00 55.81 72 SER A C 1
ATOM 566 O O . SER A 1 72 ? -24.019 1.740 14.597 1.00 55.81 72 SER A O 1
ATOM 568 N N . ASP A 1 73 ? -23.923 3.984 14.615 1.00 57.75 73 ASP A N 1
ATOM 569 C CA . ASP A 1 73 ? -23.921 4.145 16.052 1.00 57.75 73 ASP A CA 1
ATOM 570 C C . ASP A 1 73 ? -25.223 3.548 16.607 1.00 57.75 73 ASP A C 1
ATOM 572 O O . ASP A 1 73 ? -26.314 4.018 16.284 1.00 57.75 73 ASP A O 1
ATOM 576 N N . ASN A 1 74 ? -25.143 2.486 17.407 1.00 58.66 74 ASN A N 1
ATOM 577 C CA . ASN A 1 74 ? -26.274 2.025 18.217 1.00 58.66 74 ASN A CA 1
ATOM 578 C C . ASN A 1 74 ? -25.866 1.322 19.522 1.00 58.66 74 ASN A C 1
ATOM 580 O O . ASN A 1 74 ? -26.620 0.500 20.035 1.00 58.66 74 ASN A O 1
ATOM 584 N N . THR A 1 75 ? -24.737 1.708 20.132 1.00 57.03 75 THR A N 1
ATOM 585 C CA . THR A 1 75 ? -24.396 1.225 21.492 1.00 57.03 75 THR A CA 1
ATOM 586 C C . THR A 1 75 ? -24.093 2.334 22.508 1.00 57.03 75 THR A C 1
ATOM 588 O O . THR A 1 75 ? -23.790 2.042 23.658 1.00 57.03 75 THR A O 1
ATOM 591 N N . THR A 1 76 ? -24.249 3.613 22.155 1.00 58.53 76 THR A N 1
ATOM 592 C CA . THR A 1 76 ? -24.119 4.742 23.108 1.00 58.53 76 THR A CA 1
ATOM 593 C C . THR A 1 76 ? -25.392 5.579 23.254 1.00 58.53 76 THR A C 1
ATOM 595 O O . THR A 1 76 ? -25.343 6.707 23.734 1.00 58.53 76 THR A O 1
ATOM 598 N N . MET A 1 77 ? -26.558 5.020 22.911 1.00 44.16 77 MET A N 1
ATOM 599 C CA . MET A 1 77 ? -27.865 5.663 23.112 1.00 44.16 77 MET A CA 1
ATOM 600 C C . MET A 1 77 ? -28.856 4.734 23.836 1.00 44.16 77 MET A C 1
ATOM 602 O O . MET A 1 77 ? -30.001 4.600 23.427 1.00 44.16 77 MET A O 1
ATOM 606 N N . LEU A 1 78 ? -28.412 4.046 24.895 1.00 49.41 78 LEU A N 1
ATOM 607 C CA . LEU A 1 78 ? -29.294 3.245 25.766 1.00 49.41 78 LEU A CA 1
ATOM 608 C C . LEU A 1 78 ? -29.084 3.478 27.274 1.00 49.41 78 LEU A C 1
ATOM 610 O O . LEU A 1 78 ? -29.673 2.769 28.078 1.00 49.41 78 LEU A O 1
ATOM 614 N N . THR A 1 79 ? -28.299 4.478 27.697 1.00 54.69 79 THR A N 1
ATOM 615 C CA . THR A 1 79 ? -28.078 4.745 29.139 1.00 54.69 79 THR A CA 1
ATOM 616 C C . THR A 1 79 ? -28.313 6.197 29.553 1.00 54.69 79 THR A C 1
ATOM 618 O O . THR A 1 79 ? -27.681 6.693 30.480 1.00 54.69 79 THR A O 1
ATOM 621 N N . LEU A 1 80 ? -29.236 6.881 28.878 1.00 54.38 80 LEU A N 1
ATOM 622 C CA . LEU A 1 80 ? -29.810 8.148 29.340 1.00 54.38 80 LEU A CA 1
ATOM 623 C C . LEU A 1 80 ? -31.336 8.002 29.422 1.00 54.38 80 LEU A C 1
ATOM 625 O O . LEU A 1 80 ? -32.072 8.798 28.854 1.00 54.38 80 LEU A O 1
ATOM 629 N N . ASP A 1 81 ? -31.805 6.944 30.085 1.00 54.78 81 ASP A N 1
ATOM 630 C CA . ASP A 1 81 ? -33.132 6.953 30.696 1.00 54.78 81 ASP A CA 1
ATOM 631 C C . ASP A 1 81 ? -32.957 7.263 32.181 1.00 54.78 81 ASP A C 1
ATOM 633 O O . ASP A 1 81 ? -32.121 6.693 32.887 1.00 54.78 81 ASP A O 1
ATOM 637 N N . ALA A 1 82 ? -33.706 8.264 32.601 1.00 61.62 82 ALA A N 1
ATOM 638 C CA . ALA A 1 82 ? -33.716 8.819 33.925 1.00 61.62 82 ALA A CA 1
ATOM 639 C C . ALA A 1 82 ? -34.393 7.841 34.885 1.00 61.62 82 ALA A C 1
ATOM 641 O O . ALA A 1 82 ? -35.601 7.673 34.833 1.00 61.62 82 ALA A O 1
ATOM 642 N N . ASN A 1 83 ? -33.633 7.259 35.809 1.00 59.78 83 ASN A N 1
ATOM 643 C CA . ASN A 1 83 ? -34.188 6.744 37.065 1.00 59.78 83 ASN A CA 1
ATOM 644 C C . ASN A 1 83 ? -33.207 6.925 38.234 1.00 59.78 83 ASN A C 1
ATOM 646 O O . ASN A 1 83 ? -33.072 6.081 39.116 1.00 59.78 83 ASN A O 1
ATOM 650 N N . SER A 1 84 ? -32.524 8.072 38.256 1.00 66.44 84 SER A N 1
ATOM 651 C CA . SER A 1 84 ? -32.200 8.708 39.531 1.00 66.44 84 SER A CA 1
ATOM 652 C C . SER A 1 84 ? -33.179 9.857 39.718 1.00 66.44 84 SER A C 1
ATOM 654 O O . SER A 1 84 ? -33.295 10.692 38.819 1.00 66.44 84 SER A O 1
ATOM 656 N N . SER A 1 85 ? -33.814 9.891 40.894 1.00 54.03 85 SER A N 1
ATOM 657 C CA . SER A 1 85 ? -34.841 10.822 41.409 1.00 54.03 85 SER A CA 1
ATOM 658 C C . SER A 1 85 ? -36.236 10.174 41.437 1.00 54.03 85 SER A C 1
ATOM 660 O O . SER A 1 85 ? -36.746 9.777 40.406 1.00 54.03 85 SER A O 1
ATOM 662 N N . LEU A 1 86 ? -36.944 10.061 42.559 1.00 51.16 86 LEU A N 1
ATOM 663 C CA . LEU A 1 86 ? -36.693 10.603 43.886 1.00 51.16 86 LEU A CA 1
ATOM 664 C C . LEU A 1 86 ? -37.669 9.936 44.866 1.00 51.16 86 LEU A C 1
ATOM 666 O O . LEU A 1 86 ? -38.841 9.748 44.556 1.00 51.16 86 LEU A O 1
ATOM 670 N N . SER A 1 87 ? -37.178 9.633 46.060 1.00 54.69 87 SER A N 1
ATOM 671 C CA . SER A 1 87 ? -37.992 9.448 47.259 1.00 54.69 87 SER A CA 1
ATOM 672 C C . SER A 1 87 ? -38.895 10.668 47.496 1.00 54.69 87 SER A C 1
ATOM 674 O O . SER A 1 87 ? -38.359 11.763 47.594 1.00 54.69 87 SER A O 1
ATOM 676 N N . ILE A 1 88 ? -40.207 10.462 47.637 1.00 47.94 88 ILE A N 1
ATOM 677 C CA . ILE A 1 88 ? -41.236 11.221 48.395 1.00 47.94 88 ILE A CA 1
ATOM 678 C C . ILE A 1 88 ? -42.407 10.213 48.446 1.00 47.94 88 ILE A C 1
ATOM 680 O O . ILE A 1 88 ? -42.816 9.743 47.392 1.00 47.94 88 ILE A O 1
ATOM 684 N N . GLY A 1 89 ? -42.861 9.662 49.571 1.00 61.19 89 GLY A N 1
ATOM 685 C CA . GLY A 1 89 ? -43.305 10.322 50.796 1.00 61.19 89 GLY A CA 1
ATOM 686 C C . GLY A 1 89 ? -44.842 10.240 50.838 1.00 61.19 89 GLY A C 1
ATOM 687 O O . GLY A 1 89 ? -45.464 10.679 49.877 1.00 61.19 89 GLY A O 1
ATOM 688 N N . ASP A 1 90 ? -45.367 9.680 51.939 1.00 42.47 90 ASP A N 1
ATOM 689 C CA . ASP A 1 90 ? -46.778 9.493 52.363 1.00 42.47 90 ASP A CA 1
ATOM 690 C C . ASP A 1 90 ? -47.525 8.209 51.942 1.00 42.47 90 ASP A C 1
ATOM 692 O O . ASP A 1 90 ? -47.968 8.071 50.780 1.00 42.47 90 ASP A O 1
#

Organism: Anisakis simplex (NCBI:txid6269)

Secondary structure (DSSP, 8-state):
-TTTHHHHHHHHHHHHHHHTT-HHHHHHHHHTT--TT---TTS--HHHH--SHHHHHHHHHHHHHHHGGG----SSSSS-----------

InterPro domains:
  IPR002110 Ankyrin repeat [PF12796] (11-59)
  IPR002110 Ankyrin repeat [PS50088] (9-41)
  IPR002110 Ankyrin repeat [SM00248] (9-38)
  IPR036770 Ankyrin repeat-containing domain superfamily [G3DSA:1.25.40.20] (10-78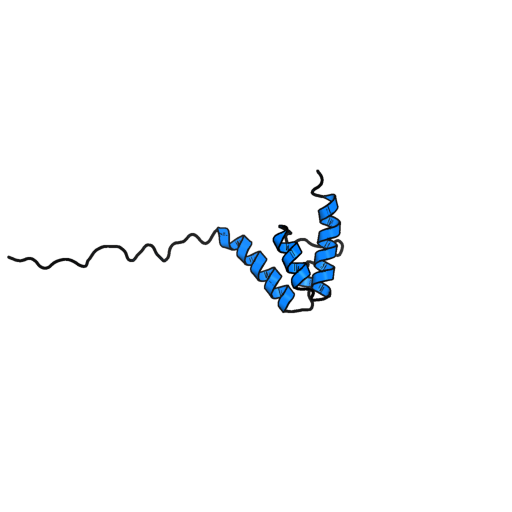)
  IPR036770 Ankyrin repeat-containing domain superfamily [SSF48403] (11-63)

Radius of gyration: 22.69 Å; chains: 1; bounding box: 55×23×72 Å

Foldseek 3Di:
DVPPVVLQVVQVVLLVCQLVVVQVSNVVSVVVVHQQQDAHPVRDGSLRNHPDPSSNVVNVVSVVVVVCVPPPPDPPPPPPDDDDDDDDDD

pLDDT: mean 70.4, std 13.32, range [42.47, 87.56]